Protein AF-A0A2U1UX99-F1 (afdb_monomer_lite)

Structure (mmCIF, N/CA/C/O backbone):
data_AF-A0A2U1UX99-F1
#
_entry.id   AF-A0A2U1UX99-F1
#
loop_
_atom_site.group_PDB
_atom_site.id
_atom_site.type_symbol
_atom_site.label_atom_id
_atom_site.label_alt_id
_atom_site.label_comp_id
_atom_site.label_asym_id
_atom_site.label_entity_id
_atom_site.label_seq_id
_atom_site.pdbx_PDB_ins_code
_atom_site.Cartn_x
_atom_site.Cartn_y
_atom_site.Cartn_z
_atom_site.occupancy
_atom_site.B_iso_or_equiv
_atom_site.auth_seq_id
_atom_site.auth_comp_id
_atom_site.auth_asym_id
_atom_site.auth_atom_id
_atom_site.pdbx_PDB_model_num
ATOM 1 N N . VAL A 1 1 ? 12.519 -10.825 18.907 1.00 43.22 1 VAL A N 1
ATOM 2 C CA . VAL A 1 1 ? 11.049 -10.847 18.702 1.00 43.22 1 VAL A CA 1
ATOM 3 C C . VAL A 1 1 ? 10.737 -10.205 17.355 1.00 43.22 1 VAL A C 1
ATOM 5 O O . VAL A 1 1 ? 10.802 -8.988 17.226 1.00 43.22 1 VAL A O 1
ATOM 8 N N . GLY A 1 2 ? 10.544 -11.023 16.317 1.00 48.97 2 GLY A N 1
ATOM 9 C CA . GLY A 1 2 ? 10.284 -10.552 14.952 1.00 48.97 2 GLY A CA 1
ATOM 10 C C . GLY A 1 2 ? 8.923 -9.861 14.857 1.00 48.97 2 GLY A C 1
ATOM 11 O O . GLY A 1 2 ? 7.952 -10.307 15.462 1.00 48.97 2 GLY A O 1
ATOM 12 N N . LYS A 1 3 ? 8.843 -8.741 14.133 1.00 56.84 3 LYS A N 1
ATOM 13 C CA . LYS A 1 3 ? 7.590 -7.992 13.963 1.00 56.84 3 LYS A CA 1
ATOM 14 C C . LYS A 1 3 ? 6.586 -8.868 13.203 1.00 56.84 3 LYS A C 1
ATOM 16 O O . LYS A 1 3 ? 6.730 -9.049 12.000 1.00 56.84 3 LYS A O 1
ATOM 21 N N . LEU A 1 4 ? 5.553 -9.351 13.898 1.00 61.34 4 LEU A N 1
ATOM 22 C CA . LEU A 1 4 ? 4.471 -10.183 13.344 1.00 61.34 4 LEU A CA 1
ATOM 23 C C . LEU A 1 4 ? 3.734 -9.531 12.158 1.00 61.34 4 LEU A C 1
ATOM 25 O O . LEU A 1 4 ? 3.144 -10.232 11.346 1.00 61.34 4 LEU A O 1
ATOM 29 N N . LEU A 1 5 ? 3.816 -8.206 11.992 1.00 69.00 5 LEU A N 1
ATOM 30 C CA . LEU A 1 5 ? 3.294 -7.488 10.828 1.00 69.00 5 LEU A CA 1
ATOM 31 C C . LEU A 1 5 ? 4.206 -6.297 10.478 1.00 69.00 5 LEU A C 1
ATOM 33 O O . LEU A 1 5 ? 4.641 -5.545 11.361 1.00 69.00 5 LEU A O 1
ATOM 37 N N . SER A 1 6 ? 4.482 -6.105 9.183 1.00 79.38 6 SER A N 1
ATOM 38 C CA . SER A 1 6 ? 5.054 -4.857 8.659 1.00 79.38 6 SER A CA 1
ATOM 39 C C . SER A 1 6 ? 4.063 -3.701 8.860 1.00 79.38 6 SER A C 1
ATOM 41 O O . SER A 1 6 ? 2.872 -3.926 9.090 1.00 79.38 6 SER A O 1
ATOM 43 N N . ALA A 1 7 ? 4.528 -2.449 8.775 1.00 80.50 7 ALA A N 1
ATOM 44 C CA . ALA A 1 7 ? 3.637 -1.287 8.871 1.00 80.50 7 ALA A CA 1
ATOM 45 C C . ALA A 1 7 ? 2.496 -1.360 7.838 1.00 80.50 7 ALA A C 1
ATOM 47 O O . ALA A 1 7 ? 1.344 -1.131 8.188 1.00 80.50 7 ALA A O 1
ATOM 48 N N . ALA A 1 8 ? 2.797 -1.784 6.605 1.00 83.50 8 ALA A N 1
ATOM 49 C CA . ALA A 1 8 ? 1.803 -1.993 5.554 1.00 83.50 8 ALA A CA 1
ATOM 50 C C . ALA A 1 8 ? 0.751 -3.053 5.929 1.00 83.50 8 ALA A C 1
ATOM 52 O O . ALA A 1 8 ? -0.442 -2.816 5.767 1.00 83.50 8 ALA A O 1
ATOM 53 N N . ARG A 1 9 ? 1.163 -4.190 6.509 1.00 86.12 9 ARG A N 1
ATOM 54 C CA . ARG A 1 9 ? 0.217 -5.236 6.932 1.00 86.12 9 ARG A CA 1
ATOM 55 C C . ARG A 1 9 ? -0.696 -4.786 8.075 1.00 86.12 9 ARG A C 1
ATOM 57 O O . ARG A 1 9 ? -1.871 -5.131 8.075 1.00 86.12 9 ARG A O 1
ATOM 64 N N . ARG A 1 10 ? -0.198 -3.979 9.022 1.00 87.56 10 ARG A N 1
ATOM 65 C CA . ARG A 1 10 ? -1.058 -3.374 10.059 1.00 87.56 10 ARG A CA 1
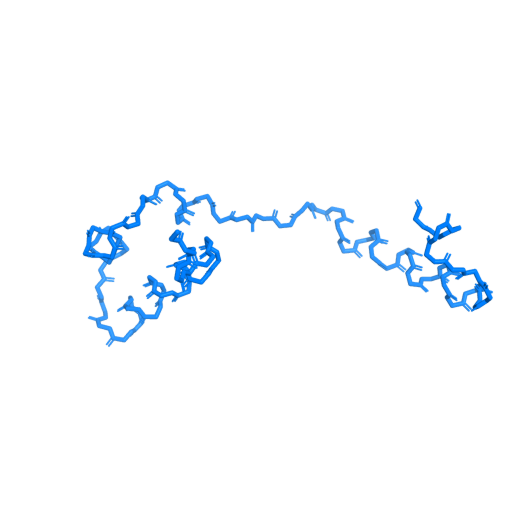ATOM 66 C C . ARG A 1 10 ? -2.060 -2.372 9.484 1.00 87.56 10 ARG A C 1
ATOM 68 O O . ARG A 1 10 ? -3.181 -2.300 9.979 1.00 87.56 10 ARG A O 1
ATOM 75 N N . ARG A 1 11 ? -1.691 -1.637 8.427 1.00 88.12 11 ARG A N 1
ATOM 76 C CA . ARG A 1 11 ? -2.639 -0.784 7.691 1.00 88.12 11 ARG A CA 1
ATOM 77 C C . ARG A 1 11 ? -3.758 -1.598 7.059 1.00 88.12 11 ARG A C 1
ATOM 79 O O . ARG A 1 11 ? -4.921 -1.330 7.338 1.00 88.12 11 ARG A O 1
ATOM 86 N N . ALA A 1 12 ? -3.398 -2.649 6.327 1.00 89.12 12 ALA A N 1
ATOM 87 C CA . ALA A 1 12 ? -4.366 -3.556 5.719 1.00 89.12 12 ALA A CA 1
ATOM 88 C C . ALA A 1 12 ? -5.314 -4.187 6.755 1.00 89.12 12 ALA A C 1
ATOM 90 O O . ALA A 1 12 ? -6.510 -4.281 6.506 1.00 89.12 12 ALA A O 1
ATOM 91 N N . ALA A 1 13 ? -4.811 -4.557 7.938 1.00 90.44 13 ALA A N 1
ATOM 92 C CA . ALA A 1 13 ? -5.646 -5.088 9.016 1.00 90.44 13 ALA A CA 1
ATOM 93 C C . ALA A 1 13 ? -6.685 -4.070 9.525 1.00 90.44 13 ALA A C 1
ATOM 95 O O . ALA A 1 13 ? -7.835 -4.438 9.752 1.00 90.44 13 ALA A O 1
ATOM 96 N N . VAL A 1 14 ? -6.310 -2.792 9.678 1.00 90.69 14 VAL A N 1
ATOM 97 C CA . VAL A 1 14 ? -7.257 -1.730 10.066 1.00 90.69 14 VAL A CA 1
ATOM 98 C C . VAL A 1 14 ? -8.326 -1.533 8.996 1.00 90.69 14 VAL A C 1
ATOM 100 O O . VAL A 1 14 ? -9.504 -1.493 9.340 1.00 90.69 14 VAL A O 1
ATOM 103 N N . GLU A 1 15 ? -7.944 -1.456 7.721 1.00 91.31 15 GLU A N 1
ATOM 104 C CA . GLU A 1 15 ? -8.908 -1.310 6.623 1.00 91.31 15 GLU A CA 1
ATOM 105 C C . GLU A 1 15 ? -9.843 -2.516 6.514 1.00 91.31 15 GLU A C 1
ATOM 107 O O . GLU A 1 15 ? -11.054 -2.350 6.384 1.00 91.31 15 GLU A O 1
ATOM 112 N N . HIS A 1 16 ? -9.316 -3.729 6.688 1.00 92.38 16 HIS A N 1
ATOM 113 C CA . HIS A 1 16 ? -10.132 -4.935 6.728 1.00 92.38 16 HIS A CA 1
ATOM 114 C C . HIS A 1 16 ? -11.151 -4.897 7.874 1.00 92.38 16 HIS A C 1
ATOM 116 O O . HIS A 1 16 ? -12.325 -5.166 7.659 1.00 92.38 16 HIS A O 1
ATOM 122 N N . VAL A 1 17 ? -10.743 -4.510 9.085 1.00 92.38 17 VAL A N 1
ATOM 123 C CA . VAL A 1 17 ? -11.658 -4.400 10.233 1.00 92.38 17 VAL A CA 1
ATOM 124 C C . VAL A 1 17 ? -12.728 -3.331 10.008 1.00 92.38 17 VAL A C 1
ATOM 126 O O . VAL A 1 17 ? 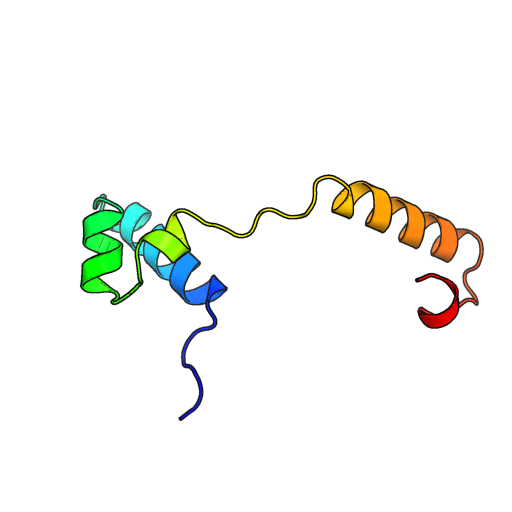-13.888 -3.548 10.357 1.00 92.38 17 VAL A O 1
ATOM 129 N N . ARG A 1 18 ? -12.372 -2.193 9.402 1.00 93.81 18 ARG A N 1
ATOM 130 C CA . ARG A 1 18 ? -13.343 -1.152 9.034 1.00 93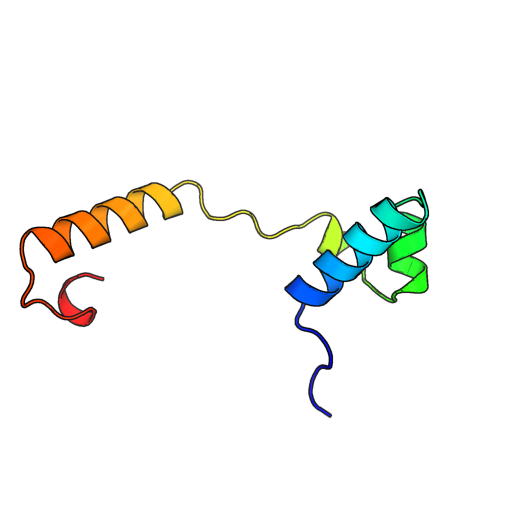.81 18 ARG A CA 1
ATOM 131 C C . ARG A 1 18 ? -14.367 -1.674 8.030 1.00 93.81 18 ARG A C 1
ATOM 133 O O . ARG A 1 18 ? -15.555 -1.448 8.229 1.00 93.81 18 ARG A O 1
ATOM 140 N N . ALA A 1 19 ? -13.914 -2.379 6.993 1.00 93.25 19 ALA A N 1
ATOM 141 C CA . ALA A 1 19 ? -14.779 -2.936 5.958 1.00 93.25 19 ALA A CA 1
ATOM 142 C C . ALA A 1 19 ? -15.680 -4.061 6.493 1.00 93.25 19 ALA A C 1
ATOM 144 O O . ALA A 1 19 ? -16.872 -4.077 6.207 1.00 93.25 19 ALA A O 1
ATOM 145 N N . SER A 1 20 ? -15.130 -4.966 7.305 1.00 94.62 20 SER A N 1
ATOM 146 C CA . SER A 1 20 ? -15.847 -6.141 7.811 1.00 94.62 20 SER A CA 1
ATOM 147 C C . SER A 1 20 ? -16.818 -5.817 8.949 1.00 94.62 20 SER A C 1
ATOM 149 O O . SER A 1 20 ? -17.858 -6.457 9.055 1.00 94.62 20 SER A O 1
ATOM 151 N N . LEU A 1 21 ? -16.486 -4.853 9.819 1.00 93.00 21 LEU A N 1
ATOM 152 C CA . LEU A 1 21 ? -17.279 -4.539 11.018 1.00 93.00 21 LEU A CA 1
ATOM 153 C C . LEU A 1 21 ? -17.984 -3.174 10.958 1.00 93.00 21 LEU A C 1
ATOM 155 O O . LEU A 1 21 ? -18.673 -2.810 11.907 1.00 93.00 21 LEU A O 1
ATOM 159 N N . GLY A 1 22 ? -17.790 -2.384 9.896 1.00 92.12 22 GLY A N 1
ATOM 160 C CA . GLY A 1 22 ? -18.412 -1.061 9.742 1.00 92.12 22 GLY A CA 1
ATOM 161 C C . GLY A 1 22 ? -17.964 -0.023 10.780 1.00 92.12 22 GLY A C 1
ATOM 162 O O . GLY A 1 22 ? -18.638 0.982 11.001 1.00 92.12 22 GLY A O 1
ATOM 163 N N . VAL A 1 23 ? -16.841 -0.261 11.461 1.00 93.38 23 VAL A N 1
ATOM 164 C CA . VAL A 1 23 ? -16.366 0.597 12.553 1.00 93.38 23 VAL A CA 1
ATOM 165 C C . VAL A 1 23 ? -15.558 1.791 12.048 1.00 93.38 23 VAL A C 1
ATOM 167 O O . VAL A 1 23 ? -14.906 1.752 11.005 1.00 93.38 23 VAL A O 1
ATOM 170 N N . SER A 1 24 ? -15.533 2.865 12.842 1.00 92.12 24 SER A N 1
ATOM 171 C CA . SER A 1 24 ? -14.691 4.027 12.539 1.00 92.12 24 SER A CA 1
ATOM 172 C C . SER A 1 24 ? -13.195 3.683 12.578 1.00 92.12 24 SER A C 1
ATOM 174 O O . SER A 1 24 ? -12.740 2.888 13.404 1.00 92.12 24 SER A O 1
ATOM 176 N N . GLU A 1 25 ? -12.397 4.370 11.756 1.00 90.81 25 GLU A N 1
ATOM 177 C CA . GLU A 1 25 ? -10.931 4.246 11.753 1.00 90.81 25 GLU A CA 1
ATOM 178 C C . GLU A 1 25 ? -10.332 4.453 13.147 1.00 90.81 25 GLU A C 1
ATOM 180 O O . GLU A 1 25 ? -9.437 3.723 13.567 1.00 90.81 25 GLU A O 1
ATOM 185 N N . ARG A 1 26 ? -10.853 5.431 13.898 1.00 93.00 26 ARG A N 1
ATOM 186 C CA . ARG A 1 26 ? -10.392 5.738 15.257 1.00 93.00 26 ARG A CA 1
ATOM 187 C C . ARG A 1 26 ? -10.584 4.548 16.196 1.00 93.00 26 ARG A C 1
ATOM 189 O O . ARG A 1 26 ? -9.706 4.285 17.015 1.00 93.00 26 ARG A O 1
ATOM 196 N N . PHE A 1 27 ? -11.718 3.860 16.083 1.00 91.88 27 PHE A N 1
ATOM 197 C CA . PHE A 1 27 ? -12.017 2.675 16.878 1.00 91.88 27 PHE A CA 1
ATOM 198 C C . PHE A 1 27 ? -11.118 1.503 16.473 1.00 91.88 27 PHE A C 1
ATOM 200 O O . PHE A 1 27 ? -10.427 0.951 17.327 1.00 91.88 27 PHE A O 1
ATOM 207 N N . ALA A 1 28 ? -11.025 1.209 15.173 1.00 92.25 28 ALA A N 1
ATOM 208 C CA . ALA A 1 28 ? -10.162 0.150 14.652 1.00 92.25 28 ALA A CA 1
ATOM 209 C C . ALA A 1 28 ? -8.685 0.352 15.042 1.00 92.25 28 ALA A C 1
ATOM 211 O O . ALA A 1 28 ? -8.033 -0.577 15.511 1.00 92.25 28 ALA A O 1
ATOM 212 N N . CYS A 1 29 ? -8.166 1.582 14.938 1.00 92.19 29 CYS A N 1
ATOM 213 C CA . CYS A 1 29 ? -6.804 1.929 15.352 1.00 92.19 29 CYS A CA 1
ATOM 214 C C . CYS A 1 29 ? -6.558 1.694 16.843 1.00 92.19 29 CYS A C 1
ATOM 216 O O . CYS A 1 29 ? -5.519 1.155 17.215 1.00 92.19 29 CYS A O 1
ATOM 218 N N . ARG A 1 30 ? -7.506 2.098 17.698 1.00 91.75 30 ARG A N 1
ATOM 219 C CA . ARG A 1 30 ? -7.389 1.933 19.150 1.00 91.75 30 ARG A CA 1
ATOM 220 C C . ARG A 1 30 ? -7.360 0.454 19.534 1.00 91.75 30 ARG A C 1
ATOM 222 O O . ARG A 1 30 ? -6.508 0.067 20.323 1.00 91.75 30 ARG A O 1
ATOM 229 N N . VAL A 1 31 ? -8.256 -0.349 18.961 1.00 90.38 31 VAL A N 1
ATOM 230 C CA . VAL A 1 31 ? -8.361 -1.789 19.251 1.00 90.38 31 VAL A CA 1
ATOM 231 C C . VAL A 1 31 ? -7.137 -2.551 18.740 1.00 90.38 31 VAL A C 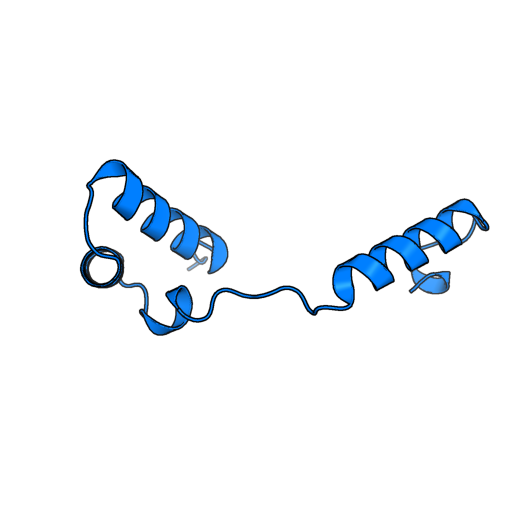1
ATOM 233 O O . VAL A 1 31 ? -6.597 -3.392 19.449 1.00 90.38 31 VAL A O 1
ATOM 236 N N . LEU A 1 32 ? -6.651 -2.224 17.541 1.00 87.75 32 LEU A N 1
ATOM 237 C CA . LEU A 1 32 ? -5.491 -2.884 16.932 1.00 87.75 32 LEU A CA 1
ATOM 238 C C . LEU A 1 32 ? -4.136 -2.330 17.414 1.00 87.75 32 LEU A C 1
ATOM 240 O O . LEU A 1 32 ? -3.092 -2.756 16.920 1.00 87.75 32 LEU A O 1
ATOM 244 N N . GLY A 1 33 ? -4.126 -1.364 18.343 1.00 87.31 33 GLY A N 1
ATOM 245 C CA . GLY A 1 33 ? -2.898 -0.745 18.861 1.00 87.31 33 GLY A CA 1
ATOM 246 C C . GLY A 1 33 ? -2.104 0.044 17.812 1.00 87.31 33 GLY A C 1
ATOM 247 O O . GLY A 1 33 ? -0.903 0.265 17.964 1.00 87.31 33 GLY A O 1
ATOM 248 N N . GLN A 1 34 ? -2.750 0.456 16.721 1.00 86.75 34 GLN A N 1
ATOM 249 C CA . GLN A 1 34 ? -2.121 1.171 15.620 1.00 86.75 34 GLN A CA 1
ATOM 250 C C . GLN A 1 34 ? -2.250 2.679 15.838 1.00 86.75 34 GLN A C 1
ATOM 252 O O . GLN A 1 34 ? -3.350 3.207 15.995 1.00 86.75 34 GLN A O 1
ATOM 257 N N . HIS A 1 35 ? -1.128 3.405 15.807 1.00 88.19 35 HIS A N 1
ATOM 258 C CA . HIS A 1 35 ? -1.175 4.860 15.919 1.00 88.19 35 HIS A CA 1
ATOM 259 C C . HIS A 1 35 ? -1.932 5.452 14.725 1.00 88.19 35 HIS A C 1
ATOM 261 O O . HIS A 1 35 ? -1.612 5.168 13.566 1.00 88.19 35 HIS A O 1
ATOM 267 N N . ARG A 1 36 ? -2.927 6.298 15.008 1.00 87.31 36 ARG A N 1
ATOM 268 C CA . ARG A 1 36 ? -3.812 6.879 13.990 1.00 87.31 36 ARG A CA 1
ATOM 269 C C . ARG A 1 36 ? -3.052 7.720 12.964 1.00 87.31 36 ARG A C 1
ATOM 271 O O . ARG A 1 36 ? -3.416 7.711 11.793 1.00 87.31 36 ARG A O 1
ATOM 278 N N . ALA A 1 37 ? -1.976 8.409 13.361 1.00 88.62 37 ALA A N 1
ATOM 279 C CA . ALA A 1 37 ? -1.177 9.186 12.408 1.00 88.62 37 ALA A CA 1
ATOM 280 C C . ALA A 1 37 ? -0.569 8.298 11.315 1.00 88.62 37 ALA A C 1
ATOM 282 O O . ALA A 1 37 ? -0.485 8.718 10.171 1.00 88.62 37 ALA A O 1
ATOM 283 N N . THR A 1 38 ? -0.230 7.045 11.629 1.00 85.50 38 THR A N 1
ATOM 284 C CA . THR A 1 38 ? 0.281 6.096 10.635 1.00 85.50 38 THR A CA 1
ATOM 285 C C . THR A 1 38 ? -0.778 5.709 9.603 1.00 85.50 38 THR A C 1
ATOM 287 O O . THR A 1 38 ? -0.410 5.439 8.464 1.00 85.50 38 THR A O 1
ATOM 290 N N . GLN A 1 39 ? -2.064 5.679 9.974 1.00 86.38 39 GLN A N 1
ATOM 291 C CA . GLN A 1 39 ? -3.155 5.452 9.018 1.00 86.38 39 GLN A CA 1
ATOM 292 C C . GLN A 1 39 ? -3.437 6.691 8.176 1.00 86.38 39 GLN A C 1
ATOM 294 O O . GLN A 1 39 ? -3.535 6.593 6.960 1.00 86.38 39 GLN A O 1
ATOM 299 N N . ARG A 1 40 ? -3.481 7.872 8.806 1.00 86.56 40 ARG A N 1
ATOM 300 C CA . ARG A 1 40 ? -3.706 9.143 8.099 1.00 86.56 40 ARG A CA 1
ATOM 301 C C . ARG A 1 40 ? -2.566 9.527 7.160 1.00 86.56 40 ARG A C 1
ATOM 303 O O . ARG A 1 40 ? -2.798 10.219 6.181 1.00 86.56 40 ARG A O 1
ATOM 310 N N . GLN A 1 41 ? -1.338 9.147 7.495 1.00 83.75 41 GLN A N 1
ATOM 311 C CA . GLN A 1 41 ? -0.147 9.335 6.668 1.00 83.75 41 GLN A CA 1
ATOM 312 C C . GLN A 1 41 ? 0.162 8.009 5.974 1.00 83.75 41 GLN A C 1
ATOM 314 O O . GLN A 1 41 ? 1.151 7.328 6.276 1.00 83.75 41 GLN A O 1
ATOM 319 N N . ALA A 1 42 ? -0.757 7.581 5.109 1.00 72.94 42 ALA A N 1
ATOM 320 C CA . ALA A 1 42 ? -0.462 6.499 4.190 1.00 72.94 42 ALA A CA 1
ATOM 321 C C . ALA A 1 42 ? 0.705 6.942 3.288 1.00 72.94 42 ALA A C 1
ATOM 323 O O . ALA A 1 42 ? 0.743 8.106 2.890 1.00 72.94 42 ALA A O 1
ATOM 324 N N . PRO A 1 43 ? 1.686 6.066 3.014 1.00 75.88 43 PRO A N 1
ATOM 325 C CA . PRO A 1 43 ? 2.759 6.376 2.090 1.00 75.88 43 PRO A CA 1
ATOM 326 C C . PRO A 1 43 ? 2.118 6.647 0.735 1.00 75.88 43 PRO A C 1
ATOM 328 O O . PRO A 1 43 ? 1.478 5.761 0.168 1.00 75.88 43 PRO A O 1
ATOM 331 N N . ALA A 1 44 ? 2.251 7.881 0.271 1.00 78.12 44 ALA A N 1
ATOM 332 C CA . ALA A 1 44 ? 2.014 8.205 -1.116 1.00 78.12 44 ALA A CA 1
ATOM 333 C C . ALA A 1 44 ? 3.312 7.897 -1.876 1.00 78.12 44 ALA A C 1
ATOM 335 O O . ALA A 1 44 ? 4.386 8.259 -1.375 1.00 78.12 44 ALA A O 1
ATOM 336 N N . PRO A 1 45 ? 3.241 7.204 -3.024 1.00 76.62 45 PRO A N 1
ATOM 337 C CA . PRO A 1 45 ? 4.372 7.174 -3.940 1.00 76.62 45 PRO A CA 1
ATOM 338 C C . PRO A 1 45 ? 4.715 8.619 -4.347 1.00 76.62 45 PRO A C 1
ATOM 340 O O . PRO A 1 45 ? 3.795 9.438 -4.450 1.00 76.62 45 PRO A O 1
ATOM 343 N N . PRO A 1 46 ? 5.996 8.970 -4.542 1.00 82.94 46 PRO A N 1
ATOM 344 C CA . PRO A 1 46 ? 6.366 10.232 -5.171 1.00 82.94 46 PRO A CA 1
ATOM 345 C C . PRO A 1 46 ? 5.652 10.410 -6.517 1.00 82.94 46 PRO A C 1
ATOM 347 O O . PRO A 1 46 ? 5.475 9.441 -7.259 1.00 82.94 46 PRO A O 1
ATOM 350 N N . ASP A 1 47 ? 5.261 11.643 -6.846 1.00 82.94 47 ASP A N 1
ATOM 351 C CA . ASP A 1 47 ? 4.507 11.950 -8.073 1.00 82.94 47 ASP A CA 1
ATOM 352 C C . ASP A 1 47 ? 5.244 11.502 -9.352 1.00 82.94 47 ASP A C 1
ATOM 354 O O . ASP A 1 47 ? 4.629 11.180 -10.369 1.00 82.94 47 ASP A O 1
ATOM 358 N N . ASP A 1 48 ? 6.574 11.445 -9.295 1.00 87.44 48 ASP A N 1
ATOM 359 C CA . ASP A 1 48 ? 7.466 11.065 -10.383 1.00 87.44 48 ASP A CA 1
ATOM 360 C C . ASP A 1 48 ? 7.824 9.569 -10.410 1.00 87.44 48 ASP A C 1
ATOM 362 O O . ASP A 1 48 ? 8.424 9.114 -11.385 1.00 87.44 48 ASP A O 1
ATOM 366 N N . GLU A 1 49 ? 7.417 8.767 -9.417 1.00 88.44 49 GLU A N 1
ATOM 367 C CA . GLU A 1 49 ? 7.786 7.345 -9.321 1.00 88.44 49 GLU A CA 1
ATOM 368 C C . GLU A 1 49 ? 7.306 6.547 -10.545 1.00 88.44 49 GLU A C 1
ATOM 370 O O . GLU A 1 49 ? 8.039 5.719 -11.098 1.00 88.44 49 GLU A O 1
ATOM 375 N N . ALA A 1 50 ? 6.094 6.835 -11.031 1.00 87.88 50 ALA A N 1
ATOM 376 C CA . ALA A 1 50 ? 5.542 6.192 -12.222 1.00 87.88 50 ALA A CA 1
ATOM 377 C C . ALA A 1 50 ? 6.322 6.567 -13.496 1.00 87.88 50 ALA A C 1
ATOM 379 O O . ALA A 1 50 ? 6.636 5.698 -14.315 1.00 87.88 50 ALA A O 1
ATOM 380 N N . ALA A 1 51 ? 6.666 7.850 -13.647 1.00 90.19 51 ALA A N 1
ATOM 381 C CA . ALA A 1 51 ? 7.423 8.351 -14.792 1.00 90.19 51 ALA A CA 1
ATOM 382 C C . ALA A 1 51 ? 8.855 7.795 -14.802 1.00 90.19 51 ALA A C 1
ATOM 384 O O . ALA A 1 51 ? 9.332 7.322 -15.835 1.00 90.19 51 ALA A O 1
ATOM 385 N N . LEU A 1 52 ? 9.509 7.772 -13.638 1.00 90.56 52 LEU A N 1
ATOM 386 C CA . LEU A 1 52 ? 10.833 7.189 -13.447 1.00 90.56 52 LEU A CA 1
ATOM 387 C C . LEU A 1 52 ? 10.835 5.692 -13.782 1.00 90.56 52 LEU A C 1
ATOM 389 O O . LEU A 1 52 ? 11.697 5.222 -14.525 1.00 90.56 52 LEU A O 1
ATOM 393 N N . THR A 1 53 ? 9.835 4.948 -13.305 1.00 91.62 53 THR A N 1
ATOM 394 C CA . THR A 1 53 ? 9.688 3.516 -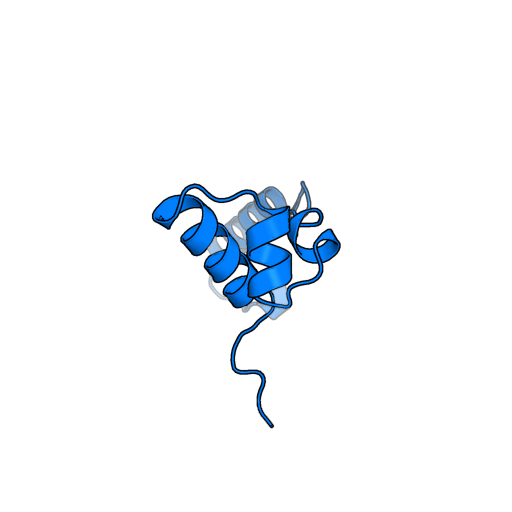13.607 1.00 91.62 53 THR A CA 1
ATOM 395 C C . THR A 1 53 ? 9.537 3.277 -15.111 1.00 91.62 53 THR A C 1
ATOM 397 O O . THR A 1 53 ? 10.190 2.395 -15.672 1.00 91.62 53 THR A O 1
ATOM 400 N N . ALA A 1 54 ? 8.720 4.085 -15.795 1.00 92.19 54 ALA A N 1
ATOM 401 C CA . ALA A 1 54 ? 8.549 3.996 -17.242 1.00 92.19 54 ALA A CA 1
ATOM 402 C C . ALA A 1 54 ? 9.851 4.297 -18.006 1.00 92.19 54 ALA A C 1
ATOM 404 O O . ALA A 1 54 ? 10.175 3.587 -18.962 1.00 92.19 54 ALA A O 1
ATOM 405 N N . ALA A 1 55 ? 10.623 5.294 -17.565 1.00 91.00 55 ALA A N 1
ATOM 406 C CA . ALA A 1 55 ? 11.918 5.636 -18.150 1.00 91.00 55 ALA A CA 1
ATOM 407 C C . ALA A 1 55 ? 12.948 4.507 -17.976 1.00 91.00 55 ALA A C 1
ATOM 409 O O . ALA A 1 55 ? 13.596 4.111 -18.947 1.00 91.00 55 ALA A O 1
ATOM 410 N N . ILE A 1 56 ? 13.036 3.922 -16.776 1.00 90.75 56 ILE A N 1
ATOM 411 C CA . ILE A 1 56 ? 13.889 2.759 -16.477 1.00 90.75 56 ILE A CA 1
ATOM 412 C C . ILE A 1 56 ? 13.527 1.575 -17.385 1.00 90.75 56 ILE A C 1
ATOM 414 O O . ILE A 1 56 ? 14.407 0.957 -17.985 1.00 90.75 56 ILE A O 1
ATOM 418 N N . ILE A 1 57 ? 12.232 1.277 -17.544 1.00 90.81 57 ILE A N 1
ATOM 419 C CA . ILE A 1 57 ? 11.757 0.211 -18.442 1.00 90.81 57 ILE A CA 1
ATOM 420 C C . ILE A 1 57 ? 12.112 0.522 -19.903 1.00 90.81 57 ILE A C 1
ATOM 422 O O . ILE A 1 57 ? 12.525 -0.377 -20.637 1.00 90.81 57 ILE A O 1
ATOM 426 N N . GLY A 1 58 ? 11.970 1.776 -20.335 1.00 92.38 58 GLY A N 1
ATOM 427 C CA . GLY A 1 58 ? 12.350 2.221 -21.676 1.00 92.38 58 GLY A CA 1
ATOM 428 C C . GLY A 1 58 ? 13.837 2.003 -21.962 1.00 92.38 58 GLY A C 1
ATOM 429 O O . GLY A 1 58 ? 14.185 1.393 -22.973 1.00 92.38 58 GLY A O 1
ATOM 430 N N . LEU A 1 59 ? 14.704 2.409 -21.031 1.00 90.44 59 LEU A N 1
ATOM 431 C CA . LEU A 1 59 ? 16.150 2.190 -21.112 1.00 90.44 59 LEU A CA 1
ATOM 432 C C . LEU A 1 59 ? 16.503 0.701 -21.146 1.00 90.44 59 LEU A C 1
ATOM 434 O O . LEU A 1 59 ? 17.312 0.284 -21.974 1.00 90.44 59 LEU A O 1
ATOM 438 N N . ALA A 1 60 ? 15.863 -0.116 -20.306 1.00 91.00 60 ALA A N 1
ATOM 439 C CA . ALA A 1 60 ? 16.065 -1.564 -20.295 1.00 91.00 60 ALA A CA 1
ATOM 440 C C . ALA A 1 60 ? 15.665 -2.218 -21.627 1.00 91.00 60 ALA A C 1
ATOM 442 O O . ALA A 1 60 ? 16.350 -3.118 -22.109 1.00 91.00 60 ALA A O 1
ATOM 443 N N . ARG A 1 61 ? 14.572 -1.755 -22.248 1.00 89.12 61 ARG A N 1
ATOM 444 C CA . ARG A 1 61 ? 14.125 -2.232 -23.566 1.00 89.12 61 ARG A CA 1
ATOM 445 C C . ARG A 1 61 ? 15.094 -1.838 -24.676 1.00 89.12 61 ARG A C 1
ATOM 447 O O . ARG A 1 61 ? 15.362 -2.652 -25.553 1.00 89.12 61 ARG A O 1
ATOM 454 N N . GLN A 1 62 ? 15.621 -0.614 -24.635 1.00 92.38 62 GLN A N 1
ATOM 455 C CA . GLN A 1 62 ? 16.578 -0.123 -25.628 1.00 92.38 62 GLN A CA 1
ATOM 456 C C . GLN A 1 62 ? 17.945 -0.811 -25.496 1.00 92.38 62 GLN A C 1
ATOM 458 O O . GLN A 1 62 ? 18.581 -1.133 -26.498 1.00 92.38 62 GLN A O 1
ATOM 463 N N . TYR A 1 63 ? 18.376 -1.081 -24.264 1.00 87.44 63 TYR A N 1
ATOM 464 C CA . TYR A 1 63 ? 19.680 -1.654 -23.949 1.00 87.44 63 TYR A CA 1
ATOM 465 C C . TYR A 1 63 ? 19.534 -2.938 -23.127 1.00 87.44 63 TYR A C 1
ATOM 467 O O . TYR A 1 63 ? 19.979 -3.016 -21.987 1.00 87.44 63 TYR A O 1
ATOM 475 N N . GLY A 1 64 ? 18.969 -3.993 -23.723 1.00 83.31 64 GLY A N 1
ATOM 476 C CA . GLY A 1 64 ? 18.652 -5.249 -23.021 1.00 83.31 64 GLY A CA 1
ATOM 477 C C . GLY A 1 64 ? 19.830 -5.994 -22.368 1.00 83.31 64 GLY A C 1
ATOM 478 O O . GLY A 1 64 ? 19.613 -6.883 -21.552 1.00 83.31 64 GLY A O 1
ATOM 479 N N . ARG A 1 65 ? 21.086 -5.646 -22.689 1.00 89.88 65 ARG A N 1
ATOM 480 C CA . ARG A 1 65 ? 22.286 -6.186 -22.012 1.00 89.88 65 ARG A CA 1
ATOM 481 C C . ARG A 1 65 ? 22.695 -5.400 -20.768 1.00 89.88 65 ARG A C 1
ATOM 483 O O . ARG A 1 65 ? 23.613 -5.815 -20.061 1.00 89.88 65 ARG A O 1
ATOM 490 N N . TYR A 1 66 ? 22.101 -4.236 -20.533 1.00 88.31 66 TYR A N 1
ATOM 491 C CA . TYR A 1 66 ? 22.457 -3.402 -19.397 1.00 88.31 66 TYR A CA 1
ATOM 492 C C . TYR A 1 66 ? 21.765 -3.968 -18.159 1.00 88.31 66 TYR A C 1
ATOM 494 O O . TYR A 1 66 ? 20.549 -4.103 -18.104 1.00 88.31 66 TYR A O 1
ATOM 502 N N . GLY A 1 67 ? 22.565 -4.354 -17.166 1.00 84.44 67 GLY A N 1
ATOM 503 C CA . GLY A 1 67 ? 22.049 -4.711 -15.849 1.00 84.44 67 GLY A CA 1
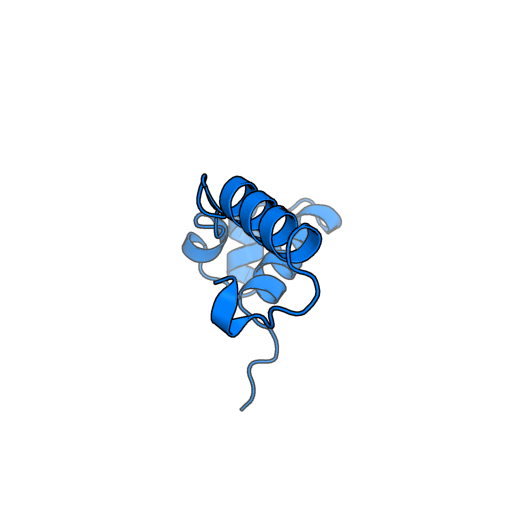ATOM 504 C C . GLY A 1 67 ? 21.588 -3.471 -15.083 1.00 84.44 67 GLY A C 1
ATOM 505 O O . GLY A 1 67 ? 21.935 -2.347 -15.450 1.00 84.44 67 GLY A O 1
ATOM 506 N N . TYR A 1 68 ? 20.876 -3.683 -13.974 1.00 87.44 68 TYR A N 1
ATOM 507 C CA . TYR A 1 68 ? 20.291 -2.616 -13.149 1.00 87.44 68 TYR A CA 1
ATOM 508 C C . TYR A 1 68 ? 21.275 -1.472 -12.840 1.00 87.44 68 TYR A C 1
ATOM 510 O O . TYR A 1 68 ? 20.917 -0.313 -12.978 1.00 87.44 68 TYR A O 1
ATOM 518 N N . ARG A 1 69 ? 22.548 -1.789 -12.561 1.00 83.06 69 ARG A N 1
ATOM 519 C CA . ARG A 1 69 ? 23.607 -0.820 -12.224 1.00 83.06 69 ARG A CA 1
ATOM 520 C C . ARG A 1 69 ? 23.959 0.183 -13.335 1.00 83.06 69 ARG A C 1
ATOM 522 O O . ARG A 1 69 ? 24.667 1.141 -13.063 1.00 83.06 69 ARG A O 1
ATOM 529 N N . ARG A 1 70 ? 23.551 -0.064 -14.583 1.00 84.31 70 ARG A N 1
ATOM 530 C CA . ARG A 1 70 ? 23.727 0.878 -15.705 1.00 84.31 70 ARG A CA 1
ATOM 531 C C . ARG A 1 70 ? 22.442 1.620 -16.080 1.00 84.31 70 ARG A C 1
ATOM 533 O O . ARG A 1 70 ? 22.507 2.488 -16.941 1.00 84.31 70 ARG A O 1
ATOM 540 N N . ILE A 1 71 ? 21.299 1.229 -15.519 1.00 84.12 71 ILE A N 1
ATOM 541 C CA . ILE A 1 71 ? 19.976 1.758 -15.883 1.00 84.12 71 ILE A CA 1
ATOM 542 C C . ILE A 1 71 ? 19.447 2.713 -14.804 1.00 84.12 71 ILE A C 1
ATOM 544 O O . ILE A 1 71 ? 18.826 3.711 -15.154 1.00 84.12 71 ILE A O 1
ATOM 548 N N . THR A 1 72 ? 19.675 2.395 -13.525 1.00 72.75 72 THR A N 1
ATOM 549 C CA . THR A 1 72 ? 19.402 3.272 -12.370 1.00 72.75 72 THR A CA 1
ATOM 550 C C . THR A 1 72 ? 20.541 4.249 -12.147 1.00 72.75 72 THR A C 1
ATOM 552 O O . THR A 1 72 ? 20.251 5.430 -11.883 1.00 72.75 72 THR A O 1
#

Organism: NCBI:txid568898

Foldseek 3Di:
DDDPDDLVRLLVQLVVCCVVVVDDSVVSCVVSVHDSVSNVCPDDDPPCPVVLVVQLVVVCVVVVVDDPVVSD

Radius of gyration: 18.93 Å; chains: 1; bounding box: 42×23×45 Å

pLDDT: mean 85.61, std 9.72, range [43.22, 94.62]

Secondary structure (DSSP, 8-state):
---SS-HHHHHHHHHHHHHHH---HHHHHHHTT--HHHHHS--PPPTTHHHHHHHHHHHHHHTTT--HHHH-

Sequence (72 aa):
VGKLLSAARRRAAVEHVRASLGVSERFACRVLGQHRATQRQAPAPPDDEAALTAAIIGLARQYGRYGYRRIT